Protein AF-A0A928HGD5-F1 (afdb_monomer)

Nearest PDB structures (foldseek):
  8ju8-assembly1_A  TM=3.711E-01  e=1.180E-01  synthetic construct
  5zoe-assembly1_A  TM=3.989E-01  e=2.270E-01  Homo sapiens
  5xbr-assembly1_A  TM=5.064E-01  e=1.419E+00  Pyrococcus horikoshii OT3
  8wuw-assembly1_H  TM=4.098E-01  e=1.166E+00  Hydrogenobacter thermophilus TK-6
  5zof-assembly1_A  TM=3.757E-01  e=1.329E+00  Homo sapiens

pLDDT: mean 85.25, std 9.43, range [48.41, 95.94]

Mean predicted aligned error: 9.25 Å

Solvent-accessible surface area (backbone atoms only — not comparable to full-atom values): 8932 Å² total; per-residue (Å²): 111,70,66,61,51,54,50,51,50,52,52,51,52,51,51,50,52,50,51,51,50,52,52,49,48,41,60,71,65,45,56,81,58,73,58,78,82,76,56,68,90,80,50,63,90,55,53,40,31,69,70,55,43,43,72,76,41,69,69,38,57,36,40,32,40,28,47,55,72,68,56,46,73,73,41,43,75,76,56,101,77,73,46,65,40,73,40,40,91,64,96,60,24,64,64,35,46,65,71,42,43,68,61,47,40,48,27,29,80,73,65,19,35,35,38,21,24,18,49,70,90,49,64,53,15,57,53,51,49,50,51,57,58,68,66,74,68,51,73,24,57,66,30,26,42,58,55,17,50,60,50,40,47,76,69,67,45,45,57,132

Secondary structure (DSSP, 8-state):
-HHHHHHHHHHHHHHHHHHHHHHHHIIIIIGGGSSPPP-GGGSPTTEE-HHHHHHHHTT-EEEEE-S-HHHHHHS-B--TT--EEE--SSTTHHHHHHHHHHHHHHHHHTTPEEEEE--TT-SHHHHHHHHHHHTS---SPEEEETTHHHHHHHTT-B--

Sequence (160 aa):
MKDTFTQALRLGIIMLILAFVLGWVDAFVFAPRRLPACVQEKLPAGRICLETLATRHQNKVVWVDARSQADFELNHLMLPDNRMFPIRKGADMQRQVDAAIGRLLEAGELGEAVVVFCTNECTASEEIAAELRGLGMIDAPIYVLEGGWEVLKANGMGVD

Structure (mmCIF, N/CA/C/O backbone):
data_AF-A0A928HGD5-F1
#
_entry.id   AF-A0A928HGD5-F1
#
loop_
_atom_site.group_PDB
_atom_site.id
_atom_site.type_symbol
_atom_site.label_atom_id
_atom_site.label_alt_id
_atom_site.label_comp_id
_atom_site.label_asym_id
_atom_site.label_entity_id
_atom_site.label_seq_id
_atom_site.pdbx_PDB_ins_code
_atom_site.Cartn_x
_atom_site.Cartn_y
_atom_site.Cartn_z
_atom_site.occupancy
_atom_site.B_iso_or_equiv
_atom_site.auth_seq_id
_atom_site.auth_comp_id
_atom_site.auth_asym_id
_atom_site.auth_atom_id
_atom_site.pdbx_PDB_model_num
ATOM 1 N N . MET A 1 1 ? 35.966 11.921 -47.191 1.00 57.00 1 MET A N 1
ATOM 2 C CA . MET A 1 1 ? 35.838 12.244 -45.748 1.00 57.00 1 MET A CA 1
ATOM 3 C C . MET A 1 1 ? 34.509 12.921 -45.416 1.00 57.00 1 MET A C 1
ATOM 5 O O . MET A 1 1 ? 33.872 12.478 -44.473 1.00 57.00 1 MET A O 1
ATOM 9 N N . LYS A 1 2 ? 34.053 13.937 -46.175 1.00 60.22 2 LYS A N 1
ATOM 10 C CA . LYS A 1 2 ? 32.736 14.571 -45.950 1.00 60.22 2 LYS A CA 1
ATOM 11 C C . LYS A 1 2 ? 31.567 13.580 -46.073 1.00 60.22 2 LYS A C 1
ATOM 13 O O . LYS A 1 2 ? 30.768 13.515 -45.153 1.00 60.22 2 LYS A O 1
ATOM 18 N N . ASP A 1 3 ? 31.546 12.732 -47.101 1.00 73.56 3 ASP A N 1
ATOM 19 C CA . ASP A 1 3 ? 30.438 11.778 -47.316 1.00 73.56 3 ASP A CA 1
ATOM 20 C C . ASP A 1 3 ? 30.345 10.704 -46.227 1.00 73.56 3 ASP A C 1
ATOM 22 O O . ASP A 1 3 ? 29.259 10.360 -45.771 1.00 73.56 3 ASP A O 1
ATOM 26 N N . THR A 1 4 ? 31.493 10.234 -45.736 1.00 75.44 4 THR A N 1
ATOM 27 C CA . THR A 1 4 ? 31.580 9.263 -44.637 1.00 75.44 4 THR A CA 1
ATOM 28 C C . THR A 1 4 ? 31.055 9.858 -43.328 1.00 75.44 4 THR A C 1
ATOM 30 O O . THR A 1 4 ? 30.351 9.187 -42.577 1.00 75.4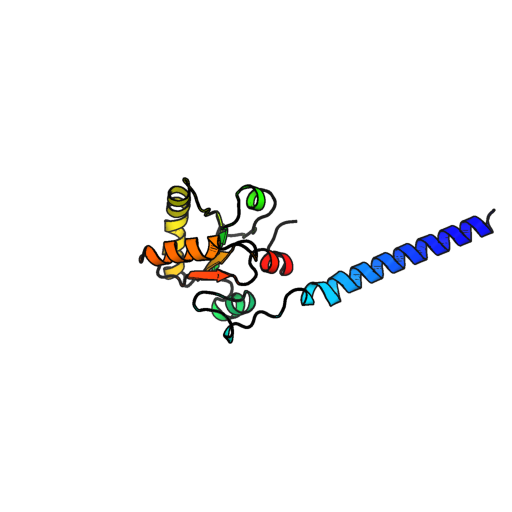4 4 THR A O 1
ATOM 33 N N . PHE A 1 5 ? 31.339 11.141 -43.078 1.00 78.31 5 PHE A N 1
ATOM 34 C CA . PHE A 1 5 ? 30.836 11.875 -41.917 1.00 78.31 5 PHE A CA 1
ATOM 35 C C . PHE A 1 5 ? 29.327 12.142 -42.015 1.00 78.31 5 PHE A C 1
ATOM 37 O O . PHE A 1 5 ? 28.598 11.931 -41.049 1.00 78.31 5 PHE A O 1
ATOM 44 N N . THR A 1 6 ? 28.823 12.533 -43.190 1.00 82.56 6 THR A N 1
ATOM 45 C CA . THR A 1 6 ? 27.382 12.732 -43.416 1.00 82.56 6 THR A CA 1
ATOM 46 C C . THR A 1 6 ? 26.601 11.420 -43.308 1.00 82.56 6 THR A C 1
ATOM 48 O O . THR A 1 6 ? 25.484 11.403 -42.790 1.00 82.56 6 THR A O 1
ATOM 51 N N . GLN A 1 7 ? 27.192 10.307 -43.748 1.00 84.19 7 GLN A N 1
ATOM 52 C CA . GLN A 1 7 ? 26.605 8.976 -43.628 1.00 84.19 7 GLN A CA 1
ATOM 53 C C . GLN A 1 7 ? 26.566 8.499 -42.170 1.00 84.19 7 GLN A C 1
ATOM 55 O O . GLN A 1 7 ? 25.528 8.010 -41.727 1.00 84.19 7 GLN A O 1
ATOM 60 N N . ALA A 1 8 ? 27.640 8.717 -41.403 1.00 85.44 8 ALA A N 1
ATOM 61 C CA . ALA A 1 8 ? 27.669 8.431 -39.968 1.00 85.44 8 ALA A CA 1
ATOM 62 C C . ALA A 1 8 ? 26.641 9.273 -39.192 1.00 85.44 8 ALA A C 1
ATOM 64 O O . ALA A 1 8 ? 25.913 8.739 -38.357 1.00 85.44 8 ALA A O 1
ATOM 65 N N . LEU A 1 9 ? 26.513 10.564 -39.519 1.00 90.75 9 LEU A N 1
ATOM 66 C CA . LEU A 1 9 ? 25.531 11.454 -38.898 1.00 90.75 9 LEU A CA 1
ATOM 67 C C . LEU A 1 9 ? 24.089 11.015 -39.196 1.00 90.75 9 LEU A C 1
ATOM 69 O O . LEU A 1 9 ? 23.260 10.972 -38.290 1.00 90.75 9 LEU A O 1
ATOM 73 N N . ARG A 1 10 ? 23.787 10.631 -40.445 1.00 89.38 10 ARG A N 1
ATOM 74 C CA . ARG A 1 10 ? 22.471 10.083 -40.815 1.00 89.38 10 ARG A CA 1
ATOM 75 C C . ARG A 1 10 ? 22.142 8.810 -40.043 1.00 89.38 10 ARG A C 1
ATOM 77 O O . ARG A 1 10 ? 21.041 8.703 -39.514 1.00 89.38 10 ARG A O 1
ATOM 84 N N . LEU A 1 11 ? 23.082 7.869 -39.962 1.00 91.12 11 LEU A N 1
ATOM 85 C CA . LEU A 1 11 ? 22.905 6.630 -39.202 1.00 91.12 11 LEU A CA 1
ATOM 86 C C . LEU A 1 11 ? 22.678 6.903 -37.710 1.00 91.12 11 LEU A C 1
ATOM 88 O O . LEU A 1 11 ? 21.762 6.327 -37.130 1.00 91.12 11 LEU A O 1
ATOM 92 N N . GLY A 1 12 ? 23.441 7.825 -37.116 1.00 92.62 12 GLY A N 1
ATOM 93 C CA . GLY A 1 12 ? 23.270 8.219 -35.716 1.00 92.62 12 GLY A CA 1
ATOM 94 C C . GLY A 1 12 ? 21.892 8.822 -35.432 1.00 92.62 12 GLY A C 1
ATOM 95 O O . GLY A 1 12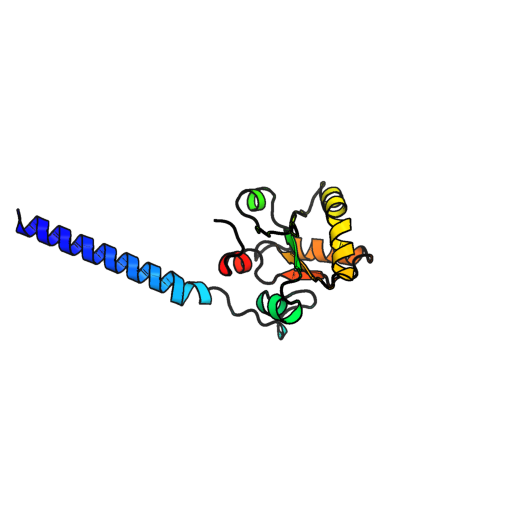 ? 21.239 8.437 -34.465 1.00 92.62 12 GLY A O 1
ATOM 96 N N . ILE A 1 13 ? 21.407 9.708 -36.308 1.00 95.06 13 ILE A N 1
ATOM 97 C CA . ILE A 1 13 ? 20.065 10.299 -36.184 1.00 95.06 13 ILE A CA 1
ATOM 98 C C . ILE A 1 13 ? 18.980 9.224 -36.322 1.00 95.06 13 ILE A C 1
ATOM 100 O O . ILE A 1 13 ? 18.038 9.207 -35.535 1.00 95.06 13 ILE A O 1
ATOM 104 N N . ILE A 1 14 ? 19.118 8.301 -37.279 1.00 95.62 14 ILE A N 1
ATOM 105 C CA . ILE A 1 14 ? 18.162 7.199 -37.462 1.00 95.62 14 ILE A CA 1
ATOM 106 C C . ILE A 1 14 ? 18.114 6.307 -36.215 1.00 95.62 14 ILE A C 1
ATOM 108 O O . ILE A 1 14 ? 17.024 5.959 -35.769 1.00 95.62 14 ILE A O 1
ATOM 112 N N . MET A 1 15 ? 19.265 5.974 -35.621 1.00 94.06 15 MET A N 1
ATOM 113 C CA . MET A 1 15 ? 19.315 5.187 -34.384 1.00 94.06 15 MET A CA 1
ATOM 114 C C . MET A 1 15 ? 18.659 5.916 -33.208 1.00 94.06 15 MET A C 1
ATOM 116 O O . MET A 1 15 ? 17.913 5.294 -32.457 1.00 94.06 15 MET A O 1
ATOM 120 N N . LEU A 1 16 ? 18.881 7.226 -33.073 1.00 94.44 16 LEU A N 1
ATOM 121 C CA . LEU A 1 16 ? 18.244 8.040 -32.033 1.00 94.44 16 LEU A CA 1
ATOM 122 C C . LEU A 1 16 ? 16.721 8.086 -32.187 1.00 94.44 16 LEU A C 1
ATOM 124 O O . LEU A 1 16 ? 16.000 7.891 -31.211 1.00 94.44 16 LEU A O 1
ATOM 128 N N . ILE A 1 17 ? 16.231 8.297 -33.411 1.00 95.94 17 ILE A N 1
ATOM 129 C CA . ILE A 1 17 ? 14.792 8.286 -33.701 1.00 95.94 17 ILE A CA 1
ATOM 130 C C . ILE A 1 17 ? 14.209 6.904 -33.402 1.00 95.94 17 ILE A C 1
ATOM 132 O O . ILE A 1 17 ? 13.165 6.809 -32.762 1.00 95.94 17 ILE A O 1
ATOM 136 N N . LEU A 1 18 ? 14.886 5.829 -33.814 1.00 95.75 18 LEU A N 1
ATOM 137 C CA . LEU A 1 18 ? 14.429 4.466 -33.558 1.00 95.75 18 LEU A CA 1
ATOM 138 C C . LEU A 1 18 ? 14.367 4.162 -32.055 1.00 95.75 18 LEU A C 1
ATOM 140 O O . LEU A 1 18 ? 13.368 3.620 -31.591 1.00 95.75 18 LEU A O 1
ATOM 144 N N . ALA A 1 19 ? 15.389 4.551 -31.290 1.00 93.00 19 ALA A N 1
ATOM 145 C CA . ALA A 1 19 ? 15.409 4.386 -29.839 1.00 93.00 19 ALA A CA 1
ATOM 146 C C . ALA A 1 19 ? 14.264 5.155 -29.164 1.00 93.00 19 ALA A C 1
ATOM 148 O O . ALA A 1 19 ? 13.578 4.609 -28.302 1.00 93.00 19 ALA A O 1
ATOM 149 N N . PHE A 1 20 ? 14.010 6.392 -29.599 1.00 95.00 20 PHE A N 1
ATOM 150 C CA . PHE A 1 20 ? 12.904 7.197 -29.089 1.00 95.00 20 PHE A CA 1
ATOM 151 C C . PHE A 1 20 ? 11.541 6.561 -29.391 1.00 95.00 20 PHE A C 1
ATOM 153 O O . PHE A 1 20 ? 10.707 6.443 -28.497 1.00 95.00 20 PHE A O 1
ATOM 160 N N . VAL A 1 21 ? 11.320 6.100 -30.626 1.00 94.88 21 VAL A N 1
ATOM 161 C CA . VAL A 1 21 ? 10.067 5.438 -31.022 1.00 94.88 21 VAL A CA 1
ATOM 162 C C . VAL A 1 21 ? 9.855 4.151 -30.229 1.00 94.88 21 VAL A C 1
ATOM 164 O O . VAL A 1 21 ? 8.757 3.927 -29.730 1.00 94.88 21 VAL A O 1
ATOM 167 N N . LEU A 1 22 ? 10.891 3.324 -30.066 1.00 92.12 22 LEU A N 1
ATOM 168 C CA . LEU A 1 22 ? 10.799 2.096 -29.275 1.00 92.12 22 LEU A CA 1
ATOM 169 C C . LEU A 1 22 ? 10.490 2.390 -27.803 1.00 92.12 22 LEU A C 1
ATOM 171 O O . LEU A 1 22 ? 9.611 1.744 -27.239 1.00 92.12 22 LEU A O 1
ATOM 175 N N . GLY A 1 23 ? 11.143 3.391 -27.205 1.00 86.75 23 GLY A N 1
ATOM 176 C CA . GLY A 1 23 ? 10.854 3.820 -25.834 1.00 86.75 23 GLY A CA 1
ATOM 177 C C . GLY A 1 23 ? 9.429 4.353 -25.670 1.00 86.75 23 GLY A C 1
ATOM 178 O O . GLY A 1 23 ? 8.749 4.023 -24.703 1.00 86.75 23 GLY A O 1
ATOM 179 N N . TRP A 1 24 ? 8.936 5.118 -26.646 1.00 90.56 24 TRP A N 1
ATOM 180 C CA . TRP A 1 24 ? 7.566 5.627 -26.642 1.00 90.56 24 TRP A CA 1
ATOM 181 C C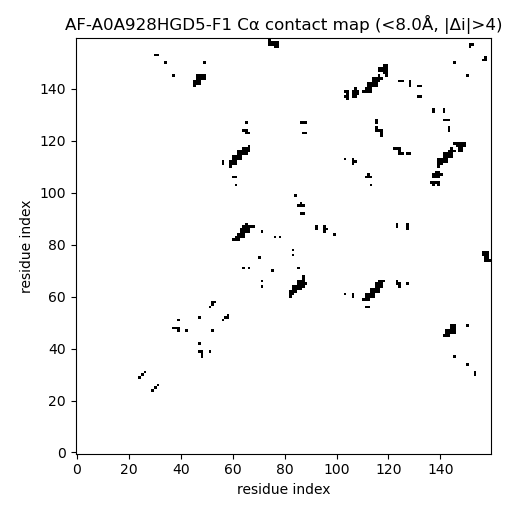 . TRP A 1 24 ? 6.529 4.501 -26.777 1.00 90.56 24 TRP A C 1
ATOM 183 O O . TRP A 1 24 ? 5.560 4.454 -26.023 1.00 90.56 24 TRP A O 1
ATOM 193 N N . VAL A 1 25 ? 6.744 3.550 -27.690 1.00 88.06 25 VAL A N 1
ATOM 194 C CA . VAL A 1 25 ? 5.861 2.384 -27.847 1.00 88.06 25 VAL A CA 1
ATOM 195 C C . VAL A 1 25 ? 5.870 1.523 -26.583 1.00 88.06 25 VAL A C 1
ATOM 197 O O . VAL A 1 25 ? 4.809 1.087 -26.138 1.00 88.06 25 VAL A O 1
ATOM 200 N N . ASP A 1 26 ? 7.032 1.306 -25.969 1.00 80.44 26 ASP A N 1
ATOM 201 C CA . ASP A 1 26 ? 7.120 0.557 -24.717 1.00 80.44 26 ASP A CA 1
ATOM 202 C C . ASP A 1 26 ? 6.347 1.231 -23.581 1.00 80.44 26 ASP A C 1
ATOM 204 O O . ASP A 1 26 ? 5.509 0.587 -22.948 1.00 80.44 26 ASP A O 1
ATOM 208 N N . ALA A 1 27 ? 6.537 2.539 -23.397 1.00 76.44 27 ALA A N 1
ATOM 209 C CA . ALA A 1 27 ? 5.872 3.307 -22.350 1.00 76.44 27 ALA A CA 1
ATOM 210 C C . ALA A 1 27 ? 4.343 3.373 -22.517 1.00 76.44 27 ALA A C 1
ATOM 212 O O . ALA A 1 27 ? 3.616 3.277 -21.532 1.00 76.44 27 ALA A O 1
ATOM 213 N N . PHE A 1 28 ? 3.835 3.514 -23.745 1.00 77.62 28 PHE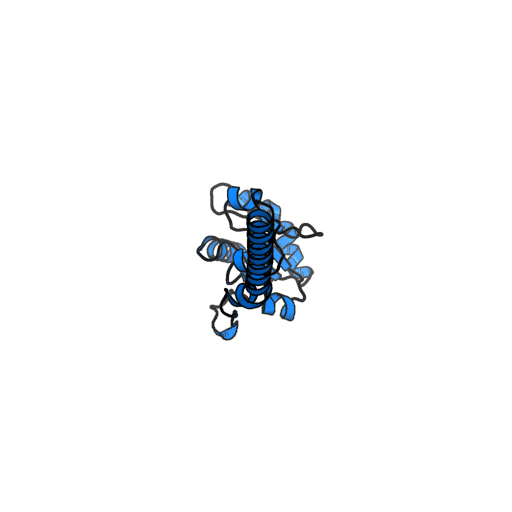 A N 1
ATOM 214 C CA . PHE A 1 28 ? 2.402 3.755 -23.972 1.00 77.62 28 PHE A CA 1
ATOM 215 C C . PHE A 1 28 ? 1.602 2.517 -24.395 1.00 77.62 28 PHE A C 1
ATOM 217 O O . PHE A 1 28 ? 0.392 2.474 -24.178 1.00 77.62 28 PHE A O 1
ATOM 224 N N . VAL A 1 29 ? 2.230 1.505 -25.002 1.00 77.94 29 VAL A N 1
ATOM 225 C CA . VAL A 1 29 ? 1.521 0.327 -25.543 1.00 77.94 29 VAL A CA 1
ATOM 226 C C . VAL A 1 29 ? 1.735 -0.913 -24.686 1.00 77.94 29 VAL A C 1
ATOM 228 O O . VAL A 1 29 ? 0.790 -1.685 -24.486 1.00 77.94 29 VAL A O 1
ATOM 231 N N . PHE A 1 30 ? 2.964 -1.120 -24.206 1.00 69.75 30 PHE A N 1
ATOM 232 C CA . PHE A 1 30 ? 3.344 -2.335 -23.490 1.00 69.75 30 PHE A CA 1
ATOM 233 C C . PHE A 1 30 ? 3.263 -2.169 -21.974 1.00 69.75 30 PHE A C 1
ATOM 235 O O . PHE A 1 30 ? 2.613 -2.994 -21.338 1.00 69.75 30 PHE A O 1
ATOM 242 N N . ALA A 1 31 ? 3.847 -1.114 -21.396 1.00 63.62 31 ALA A N 1
ATOM 243 C CA . ALA A 1 31 ? 3.837 -0.857 -19.953 1.00 63.62 31 ALA A CA 1
ATOM 244 C C . ALA A 1 31 ? 2.437 -0.954 -19.303 1.00 63.62 31 ALA A C 1
ATOM 246 O O . ALA A 1 31 ? 2.308 -1.721 -18.346 1.00 63.62 31 ALA A O 1
ATOM 247 N N . PRO A 1 32 ? 1.366 -0.330 -19.842 1.00 59.94 32 PRO A N 1
ATOM 248 C CA . PRO A 1 32 ? 0.022 -0.450 -19.265 1.00 59.94 32 PRO A CA 1
ATOM 249 C C . PRO A 1 32 ? -0.613 -1.847 -19.398 1.00 59.94 32 PRO A C 1
ATOM 251 O O . PRO A 1 32 ? -1.670 -2.090 -18.829 1.00 59.94 32 PRO A O 1
ATOM 254 N N . ARG A 1 33 ? -0.000 -2.783 -20.138 1.00 58.56 33 ARG A N 1
ATOM 255 C CA . ARG A 1 33 ? -0.486 -4.164 -20.317 1.00 58.56 33 ARG A CA 1
ATOM 256 C C . ARG A 1 33 ? 0.391 -5.226 -19.646 1.00 58.56 33 ARG A C 1
ATOM 258 O O . ARG A 1 33 ? 0.118 -6.412 -19.809 1.00 58.56 33 ARG A O 1
ATOM 265 N N . ARG A 1 34 ? 1.457 -4.840 -18.930 1.00 59.97 34 ARG A N 1
ATOM 266 C CA . ARG A 1 34 ? 2.395 -5.800 -18.307 1.00 59.97 34 ARG A CA 1
ATOM 267 C C . ARG A 1 34 ? 1.795 -6.552 -17.120 1.00 59.97 34 ARG A C 1
ATOM 269 O O . ARG A 1 34 ? 2.277 -7.633 -16.796 1.00 59.97 34 ARG A O 1
ATOM 276 N N . LEU A 1 35 ? 0.756 -6.005 -16.495 1.00 59.03 35 LEU A N 1
ATOM 277 C CA . LEU A 1 35 ? 0.034 -6.661 -15.412 1.00 59.03 35 LEU A CA 1
ATOM 278 C C . LEU A 1 35 ? -1.300 -7.185 -15.959 1.00 59.03 35 LEU A C 1
ATOM 280 O O . LEU A 1 35 ? -2.012 -6.429 -16.627 1.00 59.03 35 LEU A O 1
ATOM 284 N N . PRO A 1 36 ? -1.648 -8.464 -15.730 1.00 62.69 36 PRO A N 1
ATOM 285 C CA . PRO A 1 36 ? -2.981 -8.943 -16.061 1.00 62.69 36 PRO A CA 1
ATOM 286 C C . PRO A 1 36 ? -4.007 -8.071 -15.331 1.00 62.69 36 PRO A C 1
ATOM 288 O O . PRO A 1 36 ? -3.810 -7.729 -14.164 1.00 62.69 36 PRO A O 1
ATOM 291 N N . ALA A 1 37 ? -5.087 -7.698 -16.023 1.00 67.12 37 ALA A N 1
ATOM 292 C CA . ALA A 1 37 ? -6.146 -6.892 -15.428 1.00 67.12 37 ALA A CA 1
ATOM 293 C C . ALA A 1 37 ? -6.646 -7.577 -14.147 1.00 67.12 37 ALA A C 1
ATOM 295 O O . ALA A 1 37 ? -7.027 -8.752 -14.175 1.00 67.12 37 ALA A O 1
ATOM 296 N N . CYS A 1 38 ? -6.595 -6.860 -13.026 1.00 77.56 38 CYS A N 1
ATOM 297 C CA . CYS A 1 38 ? -7.032 -7.379 -11.738 1.00 77.56 38 CYS A CA 1
ATOM 298 C C . CYS A 1 38 ? -8.556 -7.537 -11.762 1.00 77.56 38 CYS A C 1
ATOM 300 O O . CYS A 1 38 ? -9.284 -6.559 -11.907 1.00 77.56 38 CYS A O 1
ATOM 302 N N . VAL A 1 39 ? -9.040 -8.775 -11.646 1.00 82.06 39 VAL A N 1
ATOM 303 C CA . VAL A 1 39 ? -10.475 -9.093 -11.661 1.00 82.06 39 VAL A CA 1
ATOM 304 C C . VAL A 1 39 ? -10.926 -9.387 -10.235 1.00 82.06 39 VAL A C 1
ATOM 306 O O . VAL A 1 39 ? -10.590 -10.437 -9.684 1.00 82.06 39 VAL A O 1
ATOM 309 N N . GLN A 1 40 ? -11.697 -8.472 -9.644 1.00 83.75 40 GLN A N 1
ATOM 310 C CA . GLN A 1 40 ? -12.117 -8.544 -8.242 1.00 83.75 40 GLN A CA 1
ATOM 311 C C . GLN A 1 40 ? -12.903 -9.823 -7.914 1.00 83.75 40 GLN A C 1
ATOM 313 O O . GLN A 1 40 ? -12.763 -10.354 -6.816 1.00 83.75 40 GLN A O 1
ATOM 318 N N . GLU A 1 41 ? -13.692 -10.357 -8.851 1.00 82.38 41 GLU A N 1
ATOM 319 C CA . GLU A 1 41 ? -14.508 -11.560 -8.630 1.00 82.38 41 GLU A CA 1
ATOM 320 C C . GLU A 1 41 ? -13.683 -12.849 -8.506 1.00 82.38 41 GLU A C 1
ATOM 322 O O . GLU A 1 41 ? -14.187 -13.856 -8.015 1.00 82.38 41 GLU A O 1
ATOM 327 N N . LYS A 1 42 ? -12.425 -12.841 -8.962 1.00 83.06 42 LYS A N 1
ATOM 328 C CA . LYS A 1 42 ? -11.530 -14.008 -8.895 1.00 83.06 42 LYS A CA 1
ATOM 329 C C . LYS A 1 42 ? -10.632 -14.004 -7.661 1.00 83.06 42 LYS A C 1
ATOM 331 O O . LYS A 1 42 ? -9.890 -14.963 -7.456 1.00 83.06 42 LYS A O 1
ATOM 336 N N . LEU A 1 43 ? -10.668 -12.933 -6.872 1.00 83.12 43 LEU A N 1
ATOM 337 C CA . LEU A 1 43 ? -9.779 -12.750 -5.735 1.00 83.12 43 LEU A CA 1
ATOM 338 C C . LEU A 1 43 ? -10.328 -13.407 -4.465 1.00 83.12 43 LEU A C 1
ATOM 340 O O . LEU A 1 43 ? -11.543 -13.426 -4.250 1.00 83.12 43 LEU A O 1
ATOM 344 N N . PRO A 1 44 ? -9.443 -13.920 -3.592 1.00 82.88 44 PRO A N 1
ATOM 345 C CA . PRO A 1 44 ? -9.850 -14.391 -2.279 1.00 82.88 44 PRO A CA 1
ATOM 346 C C . PRO A 1 44 ? -10.412 -13.237 -1.436 1.00 82.88 44 PRO A C 1
ATOM 348 O O . PRO A 1 44 ? -10.062 -12.065 -1.613 1.00 82.88 44 PRO A O 1
ATOM 351 N N . ALA A 1 45 ? -11.292 -13.579 -0.493 1.00 82.44 45 ALA A N 1
ATOM 352 C CA . ALA A 1 45 ? -11.894 -12.607 0.412 1.00 82.44 45 ALA A CA 1
ATOM 353 C C . ALA A 1 45 ? -10.813 -11.810 1.164 1.00 82.44 45 ALA A C 1
ATOM 355 O O . ALA A 1 45 ? -9.840 -12.374 1.660 1.00 82.44 45 ALA A O 1
ATOM 356 N N . GLY A 1 46 ? -10.989 -10.489 1.252 1.00 85.38 46 GLY A N 1
ATOM 357 C CA . GLY A 1 46 ? -10.039 -9.596 1.920 1.00 85.38 46 GLY A CA 1
ATOM 358 C C . GLY A 1 46 ? -8.913 -9.057 1.032 1.00 85.38 46 GLY A C 1
ATOM 359 O O . GLY A 1 46 ? -8.126 -8.252 1.527 1.00 85.38 46 GLY A O 1
ATOM 360 N N . ARG A 1 47 ? -8.854 -9.427 -0.256 1.00 89.88 47 ARG A N 1
ATOM 361 C CA . ARG A 1 47 ? -8.006 -8.762 -1.261 1.00 89.88 47 ARG A CA 1
ATOM 362 C C . ARG A 1 47 ? -8.801 -7.780 -2.122 1.00 89.88 47 ARG A C 1
ATOM 364 O O . ARG A 1 47 ? -9.990 -7.991 -2.374 1.00 89.88 47 ARG A O 1
ATOM 371 N N . ILE A 1 48 ? -8.155 -6.705 -2.572 1.00 90.75 48 ILE 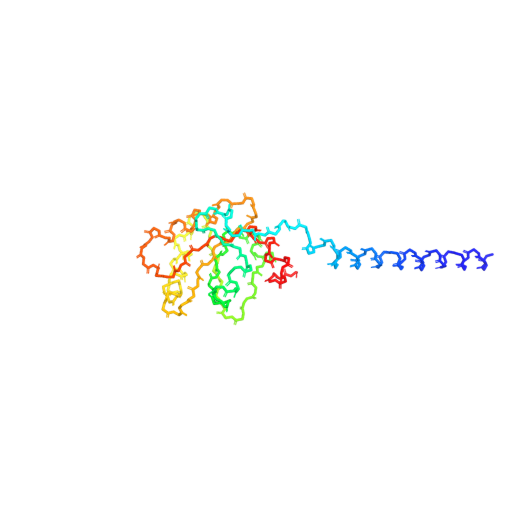A N 1
ATOM 372 C CA . ILE A 1 48 ? -8.786 -5.668 -3.395 1.00 90.75 48 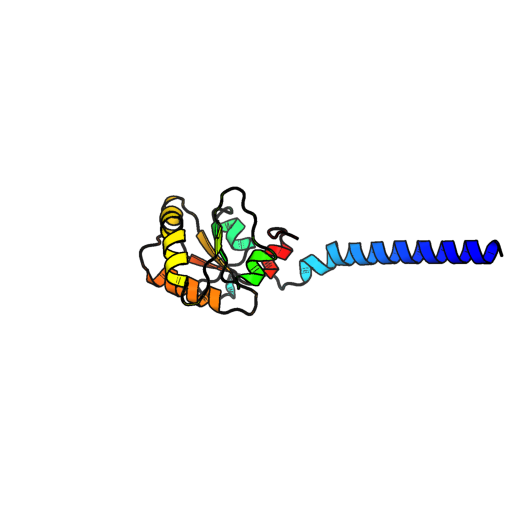ILE A CA 1
ATOM 373 C C . ILE A 1 48 ? -7.894 -5.235 -4.560 1.00 90.75 48 ILE A C 1
ATOM 375 O O . ILE A 1 48 ? -6.685 -5.060 -4.406 1.00 90.75 48 ILE A O 1
ATOM 379 N N . CYS A 1 49 ? -8.508 -5.028 -5.724 1.00 90.44 49 CYS A N 1
ATOM 380 C CA . CYS A 1 49 ? -7.871 -4.380 -6.868 1.00 90.44 49 CYS A CA 1
ATOM 381 C C . CYS A 1 49 ? -7.803 -2.858 -6.678 1.00 90.44 49 CYS A C 1
ATOM 383 O O . CYS A 1 49 ? -8.764 -2.248 -6.200 1.00 90.44 49 CYS A O 1
ATOM 385 N N . LEU A 1 50 ? -6.733 -2.219 -7.163 1.00 87.94 50 LEU A N 1
ATOM 386 C CA . LEU A 1 50 ? -6.578 -0.759 -7.099 1.00 87.94 50 LEU A CA 1
ATOM 387 C C . LEU A 1 50 ? -7.743 -0.001 -7.772 1.00 87.94 50 LEU A C 1
ATOM 389 O O . LEU A 1 50 ? -8.259 0.969 -7.225 1.00 87.94 50 LEU A O 1
ATOM 393 N N . GLU A 1 51 ? -8.227 -0.478 -8.920 1.00 84.62 51 GLU A N 1
ATOM 394 C CA . GLU A 1 51 ? -9.357 0.138 -9.641 1.00 84.62 51 GLU A CA 1
ATOM 395 C C . GLU A 1 51 ? -10.676 0.050 -8.855 1.00 84.62 51 GLU A C 1
ATOM 397 O O . GLU A 1 51 ? -11.483 0.987 -8.821 1.00 84.62 51 GLU A O 1
ATOM 402 N N . THR A 1 52 ? -10.886 -1.079 -8.170 1.00 87.19 52 THR A N 1
ATOM 403 C CA . THR A 1 52 ? -12.062 -1.284 -7.316 1.00 87.19 52 THR A CA 1
ATOM 404 C C . THR A 1 52 ? -11.991 -0.387 -6.088 1.00 87.19 52 THR A C 1
ATOM 406 O O . THR A 1 52 ? -13.013 0.160 -5.679 1.00 87.19 52 THR A O 1
ATOM 409 N N . LEU A 1 53 ? -10.797 -0.186 -5.528 1.00 87.50 53 LEU A N 1
ATOM 410 C CA . LEU A 1 53 ? -10.568 0.732 -4.417 1.00 87.50 53 LEU A CA 1
ATOM 411 C C . LEU A 1 53 ? -10.935 2.175 -4.801 1.00 87.50 53 LEU A C 1
ATOM 413 O O . LEU A 1 53 ? -11.676 2.831 -4.068 1.00 87.50 53 LEU A O 1
ATOM 417 N N . ALA A 1 54 ? -10.504 2.633 -5.979 1.00 84.38 54 ALA A N 1
ATOM 418 C CA . ALA A 1 54 ? -10.840 3.961 -6.487 1.00 84.38 54 ALA A CA 1
ATOM 419 C C . ALA A 1 54 ? -12.352 4.145 -6.693 1.00 84.38 54 ALA A C 1
ATOM 421 O O . ALA A 1 54 ? -12.915 5.169 -6.307 1.00 84.38 54 ALA A O 1
ATOM 422 N N . THR A 1 55 ? -13.027 3.128 -7.232 1.00 84.69 55 THR A N 1
ATOM 423 C CA . THR A 1 55 ? -14.467 3.190 -7.526 1.00 84.69 55 THR A CA 1
ATOM 424 C C . THR A 1 55 ? -15.330 3.063 -6.266 1.00 84.69 55 THR A C 1
ATOM 426 O O . THR A 1 55 ? -16.285 3.815 -6.086 1.00 84.69 55 THR A O 1
ATOM 429 N N . ARG A 1 56 ? -15.005 2.119 -5.373 1.00 85.31 56 ARG A N 1
ATOM 430 C CA . ARG A 1 56 ? -15.803 1.796 -4.177 1.00 85.31 56 ARG A CA 1
ATOM 431 C C . ARG A 1 56 ? -15.570 2.775 -3.032 1.00 85.31 56 ARG A C 1
ATOM 433 O O . ARG A 1 56 ? -16.522 3.141 -2.351 1.00 85.31 56 ARG A O 1
ATOM 440 N N . HIS A 1 57 ? -14.320 3.175 -2.816 1.00 82.62 57 HIS A N 1
ATOM 441 C CA . HIS A 1 57 ? -13.916 3.986 -1.667 1.00 82.62 57 HIS A CA 1
ATOM 442 C C . HIS A 1 57 ? -13.525 5.419 -2.053 1.00 82.62 57 HIS A C 1
ATOM 444 O O . HIS A 1 57 ? -13.099 6.177 -1.191 1.00 82.62 57 HIS A O 1
ATOM 450 N N . GLN A 1 58 ? -13.678 5.827 -3.321 1.00 81.81 58 GLN A N 1
ATOM 451 C CA . GLN A 1 58 ? -13.397 7.197 -3.786 1.00 81.81 58 GLN A CA 1
ATOM 452 C C . GLN A 1 58 ? -11.990 7.698 -3.395 1.00 81.81 58 GLN A C 1
ATOM 454 O O . GLN A 1 58 ? -11.815 8.864 -3.050 1.00 81.81 58 GLN A O 1
ATOM 459 N N . ASN A 1 59 ? -10.986 6.813 -3.388 1.00 76.31 59 ASN A N 1
ATOM 460 C CA . ASN A 1 59 ? -9.613 7.101 -2.936 1.00 76.31 59 ASN A CA 1
ATOM 461 C C . ASN A 1 59 ? -9.484 7.588 -1.473 1.00 76.31 59 ASN A C 1
ATOM 463 O O . ASN A 1 59 ? -8.456 8.142 -1.075 1.00 76.31 59 ASN A O 1
ATOM 467 N N . LYS A 1 60 ? -10.501 7.353 -0.639 1.00 87.44 60 LYS A N 1
ATOM 468 C CA . LYS A 1 60 ? -10.444 7.540 0.813 1.00 87.44 60 LYS A CA 1
ATOM 469 C C . LYS A 1 60 ? -9.805 6.312 1.454 1.00 87.44 60 LYS A C 1
ATOM 471 O O . LYS A 1 60 ? -10.486 5.339 1.776 1.00 87.44 60 LYS A O 1
ATOM 476 N N . VAL A 1 61 ? -8.477 6.334 1.552 1.00 91.31 61 VAL A N 1
ATOM 477 C CA . VAL A 1 61 ? -7.683 5.161 1.925 1.00 91.31 61 VAL A CA 1
ATOM 478 C C . VAL A 1 61 ? -6.562 5.543 2.878 1.00 91.31 61 VAL A C 1
ATOM 480 O O . VAL A 1 61 ? -5.847 6.517 2.639 1.00 91.31 61 VAL A O 1
ATOM 483 N N . VAL A 1 62 ? -6.389 4.731 3.917 1.00 93.44 62 VAL A N 1
ATOM 484 C CA . VAL A 1 62 ? -5.192 4.695 4.754 1.00 93.44 62 VAL A CA 1
ATOM 485 C C . VAL A 1 62 ? -4.320 3.535 4.296 1.00 93.44 62 VAL A C 1
ATOM 487 O O . VAL A 1 62 ? -4.767 2.392 4.225 1.00 93.44 62 VAL A O 1
ATOM 490 N N . TRP A 1 63 ? -3.073 3.834 3.968 1.00 93.94 63 TRP A N 1
ATOM 491 C CA . TRP A 1 63 ? -2.121 2.892 3.405 1.00 93.94 63 TRP A CA 1
ATOM 492 C C . TRP A 1 63 ? -1.192 2.346 4.480 1.00 93.94 63 TRP A C 1
ATOM 494 O O . TRP A 1 63 ? -0.648 3.095 5.291 1.00 93.94 63 TRP A O 1
ATOM 504 N N . VAL A 1 64 ? -0.966 1.039 4.449 1.00 94.38 64 VAL A N 1
ATOM 505 C CA . VAL A 1 64 ? -0.003 0.358 5.312 1.00 94.38 64 VAL A CA 1
ATOM 506 C C . VAL A 1 64 ? 1.034 -0.334 4.435 1.00 94.38 64 VAL A C 1
ATOM 508 O O . VAL A 1 64 ? 0.700 -1.237 3.666 1.00 94.38 64 VAL A O 1
ATOM 511 N N . ASP A 1 65 ? 2.288 0.101 4.547 1.00 93.44 65 ASP A N 1
ATOM 512 C CA . ASP A 1 65 ? 3.412 -0.476 3.809 1.00 93.44 65 ASP A CA 1
ATOM 513 C C . ASP A 1 65 ? 4.068 -1.595 4.627 1.00 93.44 65 ASP A C 1
ATOM 515 O O . ASP A 1 65 ? 4.735 -1.338 5.637 1.00 93.44 65 ASP A O 1
ATOM 519 N N . ALA A 1 66 ? 3.878 -2.830 4.160 1.00 93.62 66 ALA A N 1
ATOM 520 C CA . ALA A 1 66 ? 4.409 -4.054 4.750 1.00 93.62 66 ALA A CA 1
ATOM 521 C C . ALA A 1 66 ? 5.819 -4.440 4.269 1.00 93.62 66 ALA A C 1
ATOM 523 O O . ALA A 1 66 ? 6.345 -5.477 4.684 1.00 93.62 66 ALA A O 1
ATOM 524 N N . ARG A 1 67 ? 6.435 -3.654 3.377 1.00 91.75 67 ARG A N 1
ATOM 525 C CA . ARG A 1 67 ? 7.764 -3.948 2.823 1.00 91.75 67 ARG A CA 1
ATOM 526 C C . ARG A 1 67 ? 8.879 -3.732 3.844 1.00 91.75 67 ARG A C 1
ATOM 528 O O . ARG A 1 67 ? 8.683 -3.191 4.935 1.00 91.75 67 ARG A O 1
ATOM 535 N N . SER A 1 68 ? 10.081 -4.166 3.467 1.00 89.25 68 SER A N 1
ATOM 536 C CA . SER A 1 68 ? 11.285 -3.968 4.267 1.00 89.25 68 SER A CA 1
ATOM 537 C C . SER A 1 68 ? 11.612 -2.479 4.446 1.00 89.25 68 SER A C 1
ATOM 539 O O . SER A 1 68 ? 11.215 -1.629 3.648 1.00 89.25 68 SER A O 1
ATOM 541 N N . GLN A 1 69 ? 12.379 -2.158 5.492 1.00 88.69 69 GLN A N 1
ATOM 542 C CA . GLN A 1 69 ? 12.831 -0.786 5.728 1.00 88.69 69 GLN A CA 1
ATOM 543 C C . GLN A 1 69 ? 13.656 -0.240 4.555 1.00 88.69 69 GLN A C 1
ATOM 545 O O . GLN A 1 69 ? 13.464 0.906 4.167 1.00 88.69 69 GLN A O 1
ATOM 550 N N . ALA A 1 70 ? 14.513 -1.073 3.959 1.00 87.12 70 ALA A N 1
ATOM 551 C CA . ALA A 1 70 ? 15.329 -0.681 2.816 1.00 87.12 70 ALA A CA 1
ATOM 552 C C . ALA A 1 70 ? 14.464 -0.309 1.601 1.00 87.12 70 ALA A C 1
ATOM 554 O O . ALA A 1 70 ? 14.685 0.729 0.987 1.00 87.12 70 ALA A O 1
ATOM 555 N N . ASP A 1 71 ? 13.436 -1.106 1.288 1.00 86.50 71 ASP A N 1
ATOM 556 C CA . ASP A 1 71 ? 12.546 -0.824 0.151 1.00 86.50 71 ASP A CA 1
ATOM 557 C C . ASP A 1 71 ? 11.724 0.450 0.352 1.00 86.50 71 ASP A C 1
ATOM 559 O O . ASP A 1 71 ? 11.414 1.147 -0.614 1.00 86.50 71 ASP A O 1
ATOM 563 N N . PHE A 1 72 ? 11.363 0.737 1.602 1.00 86.62 72 PHE A N 1
ATOM 564 C CA . PHE A 1 72 ? 10.630 1.935 1.990 1.00 86.62 72 PHE A CA 1
ATOM 565 C C . PHE A 1 72 ? 11.475 3.207 1.874 1.00 86.62 72 PHE A C 1
ATOM 567 O O . PHE A 1 72 ? 11.011 4.224 1.359 1.00 86.62 72 PHE A O 1
ATOM 574 N N . GLU A 1 73 ? 12.715 3.150 2.362 1.00 85.69 73 GLU A N 1
ATOM 575 C CA . GLU A 1 73 ? 13.667 4.263 2.295 1.00 85.69 73 GLU A CA 1
ATOM 576 C C . GLU A 1 73 ? 14.080 4.575 0.863 1.00 85.69 73 GLU A C 1
ATOM 578 O O . GLU A 1 73 ? 14.279 5.743 0.541 1.00 85.69 73 GLU A O 1
ATOM 583 N N . LEU A 1 74 ? 14.175 3.546 0.014 1.00 84.12 74 LEU A N 1
ATOM 584 C CA . LEU A 1 74 ? 14.405 3.727 -1.411 1.00 84.12 74 LEU A CA 1
ATOM 585 C C . LEU A 1 74 ? 13.245 4.490 -2.037 1.00 84.12 74 LEU A C 1
ATOM 587 O O . LEU A 1 74 ? 13.456 5.606 -2.480 1.00 84.12 74 LEU A O 1
ATOM 591 N N . ASN A 1 75 ? 12.041 3.909 -2.032 1.00 81.50 75 ASN A N 1
ATOM 592 C CA . ASN A 1 75 ? 10.852 4.524 -2.618 1.00 81.50 75 ASN A CA 1
ATOM 593 C C . ASN A 1 75 ? 9.601 4.145 -1.823 1.00 81.50 75 ASN A C 1
ATOM 595 O O . ASN A 1 75 ? 9.352 2.967 -1.564 1.00 81.50 75 ASN A O 1
ATOM 599 N N . HIS A 1 76 ? 8.759 5.126 -1.507 1.00 83.38 76 HIS A N 1
ATOM 600 C CA . HIS A 1 76 ? 7.498 4.932 -0.790 1.00 83.38 76 HIS A CA 1
ATOM 601 C C . HIS A 1 76 ? 6.375 5.787 -1.386 1.00 83.38 76 HIS A C 1
ATOM 603 O O . HIS A 1 76 ? 6.610 6.663 -2.218 1.00 83.38 76 HIS A O 1
ATOM 609 N N . LEU A 1 77 ? 5.134 5.494 -0.990 1.00 82.94 77 LEU A N 1
ATOM 610 C CA . LEU A 1 77 ? 3.973 6.301 -1.366 1.00 82.94 77 LEU A CA 1
ATOM 611 C C . LEU A 1 77 ? 4.123 7.719 -0.799 1.00 82.94 77 LEU A C 1
ATOM 613 O O . LEU A 1 77 ? 4.200 7.891 0.416 1.00 82.94 77 LEU A O 1
ATOM 617 N N . MET A 1 78 ? 4.086 8.733 -1.658 1.00 72.19 78 MET A N 1
ATOM 618 C CA . MET A 1 78 ? 3.958 10.125 -1.223 1.00 72.19 78 MET A CA 1
ATOM 619 C C . MET A 1 78 ? 2.488 10.514 -1.264 1.00 72.19 78 MET A C 1
ATOM 621 O O . MET A 1 78 ? 1.903 10.664 -2.336 1.00 72.19 78 MET A O 1
ATOM 625 N N . LEU A 1 79 ? 1.885 10.679 -0.090 1.00 76.88 79 LEU A N 1
ATOM 626 C CA . LEU A 1 79 ? 0.515 11.164 0.035 1.00 76.88 79 LEU A CA 1
ATOM 627 C C . LEU A 1 79 ? 0.521 12.530 0.728 1.00 76.88 79 LEU A C 1
ATOM 629 O O . LEU A 1 79 ? 1.196 12.685 1.747 1.00 76.88 79 LEU A O 1
ATOM 633 N N . PRO A 1 80 ? -0.240 13.515 0.220 1.00 68.00 80 PRO A N 1
ATOM 634 C CA . PRO A 1 80 ? -0.244 14.879 0.751 1.00 68.00 80 PRO A CA 1
ATOM 635 C C . PRO A 1 80 ? -0.801 15.003 2.181 1.00 68.00 80 PRO A C 1
ATOM 637 O O . PRO A 1 80 ? -0.695 16.063 2.788 1.00 68.00 80 PRO A O 1
ATOM 640 N N . ASP A 1 81 ? -1.390 13.942 2.726 1.0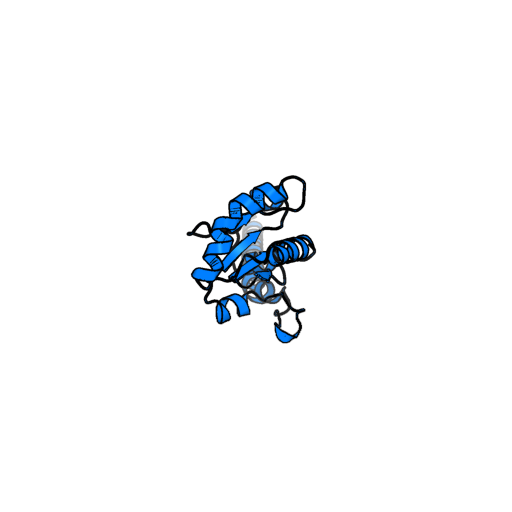0 71.75 81 ASP A N 1
ATOM 641 C CA . ASP A 1 81 ? -2.149 13.935 3.978 1.00 71.75 81 ASP A CA 1
ATOM 642 C C . ASP A 1 81 ? -1.643 12.911 5.009 1.00 71.75 81 ASP A C 1
ATOM 644 O O . ASP A 1 81 ? -2.360 12.578 5.950 1.00 71.75 81 ASP A O 1
ATOM 648 N N . ASN A 1 82 ? -0.400 12.433 4.867 1.00 72.62 82 ASN A N 1
ATOM 649 C CA . ASN A 1 82 ? 0.261 11.549 5.839 1.00 72.62 82 ASN A CA 1
ATOM 650 C C . ASN A 1 82 ? -0.561 10.290 6.207 1.00 72.62 82 ASN A C 1
ATOM 652 O O . ASN A 1 82 ? -0.483 9.779 7.321 1.00 72.62 82 ASN A O 1
ATOM 656 N N . ARG A 1 83 ? -1.370 9.778 5.269 1.00 86.12 83 ARG A N 1
ATOM 657 C CA . ARG A 1 83 ? -2.195 8.568 5.440 1.00 86.12 83 ARG A CA 1
ATOM 658 C C . ARG A 1 83 ? -1.435 7.278 5.141 1.00 86.12 83 ARG A C 1
ATOM 660 O O . ARG A 1 83 ? -2.041 6.304 4.707 1.00 86.12 83 ARG A O 1
ATOM 667 N N . MET A 1 84 ? -0.117 7.273 5.303 1.00 90.00 84 MET A N 1
ATOM 668 C CA . MET A 1 84 ? 0.715 6.117 4.998 1.00 90.00 84 MET A CA 1
ATOM 669 C C . MET A 1 84 ? 1.584 5.754 6.197 1.00 90.00 84 MET A C 1
ATOM 671 O O . MET A 1 84 ? 2.289 6.603 6.737 1.00 90.00 84 MET A O 1
ATOM 675 N N . PHE A 1 85 ? 1.518 4.484 6.598 1.00 92.25 85 PHE A N 1
ATOM 676 C CA . PHE A 1 85 ? 2.197 3.970 7.780 1.00 92.25 85 PHE A CA 1
ATOM 677 C C . PHE A 1 85 ? 3.071 2.761 7.430 1.00 92.25 85 PHE A C 1
ATOM 679 O O . PHE A 1 85 ? 2.563 1.770 6.899 1.00 92.25 85 PHE A O 1
ATOM 686 N N . PRO A 1 86 ? 4.377 2.795 7.738 1.00 92.00 86 PRO A N 1
ATOM 687 C CA . PRO A 1 86 ? 5.224 1.617 7.641 1.00 92.00 86 PRO A CA 1
ATOM 688 C C . PRO A 1 86 ? 4.937 0.664 8.809 1.00 92.00 86 PRO A C 1
ATOM 690 O O . PRO A 1 86 ? 5.170 1.022 9.962 1.00 92.00 86 PRO A O 1
ATOM 693 N N . ILE A 1 87 ? 4.467 -0.553 8.521 1.00 93.25 87 ILE A N 1
ATOM 694 C CA . ILE A 1 87 ? 4.311 -1.621 9.521 1.00 93.25 87 ILE A CA 1
ATOM 695 C C . ILE A 1 87 ? 5.029 -2.858 8.994 1.00 93.25 87 ILE A C 1
ATOM 697 O O . ILE A 1 87 ? 4.636 -3.414 7.982 1.00 93.25 87 ILE A O 1
ATOM 701 N N . ARG A 1 88 ? 6.091 -3.303 9.661 1.00 90.75 88 ARG A N 1
ATOM 702 C CA . ARG A 1 88 ? 6.869 -4.493 9.293 1.00 90.75 88 ARG A CA 1
ATOM 703 C C . ARG A 1 88 ? 6.648 -5.610 10.290 1.00 90.75 88 ARG A C 1
ATOM 705 O O . ARG A 1 88 ? 6.532 -5.377 11.489 1.00 90.75 88 ARG A O 1
ATOM 712 N N . LYS A 1 89 ? 6.748 -6.838 9.793 1.00 87.81 89 LYS A N 1
ATOM 713 C CA . LYS A 1 89 ? 6.878 -8.025 10.633 1.00 87.81 89 LYS A CA 1
ATOM 714 C C . LYS A 1 89 ? 8.214 -8.000 11.385 1.00 87.81 89 LYS A C 1
ATOM 716 O O . LYS A 1 89 ? 9.263 -7.792 10.777 1.00 87.81 89 LYS A O 1
ATOM 721 N N . GLY A 1 90 ? 8.185 -8.258 12.691 1.00 86.31 90 GLY A N 1
ATOM 722 C CA . GLY A 1 90 ? 9.388 -8.381 13.518 1.00 86.31 90 GLY A CA 1
ATOM 723 C C . GLY A 1 90 ? 9.226 -7.793 14.918 1.00 86.31 90 GLY A C 1
ATOM 724 O O . GLY A 1 90 ? 8.117 -7.524 15.367 1.00 86.31 90 GLY A O 1
ATOM 725 N N . ALA A 1 91 ? 10.351 -7.578 15.604 1.00 85.75 91 ALA A N 1
ATOM 726 C CA . ALA A 1 91 ? 10.378 -7.116 16.996 1.00 85.75 91 ALA A CA 1
ATOM 727 C C . ALA A 1 91 ? 9.747 -5.726 17.205 1.00 85.75 91 ALA A C 1
ATOM 729 O O . ALA A 1 91 ? 9.226 -5.442 18.280 1.00 85.75 91 ALA A O 1
ATOM 730 N N . ASP A 1 92 ? 9.771 -4.873 16.179 1.00 88.69 92 ASP A N 1
ATOM 731 C CA . ASP A 1 92 ? 9.248 -3.506 16.250 1.00 88.69 92 ASP A CA 1
ATOM 732 C C . ASP A 1 92 ? 7.794 -3.376 15.781 1.00 88.69 92 ASP A C 1
ATOM 734 O O . ASP A 1 92 ? 7.250 -2.271 15.811 1.00 88.69 92 ASP A O 1
ATOM 738 N N . MET A 1 93 ? 7.156 -4.479 15.367 1.00 88.69 93 MET A N 1
ATOM 739 C CA . MET A 1 93 ? 5.803 -4.459 14.809 1.00 88.69 93 MET A CA 1
ATOM 740 C C . MET A 1 93 ? 4.806 -3.799 15.761 1.00 88.69 93 MET A C 1
ATOM 742 O O . MET A 1 93 ? 4.106 -2.877 15.356 1.00 88.69 93 MET A O 1
ATOM 746 N N . GLN A 1 94 ? 4.809 -4.192 17.038 1.00 89.56 94 GLN A N 1
ATOM 747 C CA . GLN A 1 94 ? 3.899 -3.635 18.040 1.00 89.56 94 GLN A CA 1
ATOM 748 C C . GLN A 1 94 ? 4.032 -2.112 18.143 1.00 89.56 94 GLN A C 1
ATOM 750 O O . GLN A 1 94 ? 3.039 -1.400 18.086 1.00 89.56 94 GLN A O 1
ATOM 755 N N . ARG A 1 95 ? 5.267 -1.594 18.203 1.00 92.19 95 ARG A N 1
ATOM 756 C CA . ARG A 1 95 ? 5.516 -0.146 18.287 1.00 92.19 95 ARG A CA 1
ATOM 757 C C . ARG A 1 95 ? 5.001 0.590 17.047 1.00 92.19 95 ARG A C 1
ATOM 759 O O . ARG A 1 95 ? 4.517 1.711 17.158 1.00 92.19 95 ARG A O 1
ATOM 766 N N . GLN A 1 96 ? 5.134 -0.021 15.870 1.00 92.38 96 GLN A N 1
ATOM 767 C CA . GLN A 1 96 ? 4.664 0.553 14.605 1.00 92.38 96 GLN A CA 1
ATOM 768 C C . GLN A 1 96 ? 3.133 0.537 14.517 1.00 92.38 96 GLN A C 1
ATOM 770 O O . GLN A 1 96 ? 2.538 1.528 14.098 1.00 92.38 96 GLN A O 1
ATOM 775 N N . VAL A 1 97 ? 2.496 -0.544 14.976 1.00 91.56 97 VAL A N 1
ATOM 776 C CA . VAL A 1 97 ? 1.035 -0.636 15.094 1.00 91.56 97 VAL A CA 1
ATOM 777 C C . VAL A 1 97 ? 0.515 0.402 16.085 1.00 91.56 97 VAL A C 1
ATOM 779 O O . VAL A 1 97 ? -0.392 1.147 15.736 1.00 91.56 97 VAL A O 1
ATOM 782 N N . ASP A 1 98 ? 1.127 0.537 17.263 1.00 91.50 98 ASP A N 1
ATOM 783 C CA . ASP A 1 98 ? 0.739 1.527 18.276 1.00 91.50 98 ASP A CA 1
ATOM 784 C C . ASP A 1 98 ? 0.866 2.971 17.756 1.00 91.50 98 ASP A C 1
ATOM 786 O O . ASP A 1 98 ? 0.063 3.836 18.101 1.00 91.50 98 ASP A O 1
ATOM 790 N N . ALA A 1 99 ? 1.848 3.248 16.892 1.00 91.19 99 ALA A N 1
ATOM 791 C CA . ALA A 1 99 ? 1.989 4.556 16.251 1.00 91.19 99 ALA A CA 1
ATOM 792 C C . ALA A 1 99 ? 0.900 4.822 15.193 1.00 91.19 99 ALA A C 1
ATOM 794 O O . ALA A 1 99 ? 0.493 5.968 15.005 1.00 91.19 99 ALA A O 1
ATOM 795 N N . ALA A 1 100 ? 0.423 3.780 14.507 1.00 92.00 100 ALA A N 1
ATOM 796 C CA . ALA A 1 100 ? -0.603 3.883 13.471 1.00 92.00 100 ALA A CA 1
ATOM 797 C C . ALA A 1 100 ? -2.038 3.777 14.022 1.00 92.00 100 ALA A C 1
ATOM 799 O O . ALA A 1 100 ? -2.973 4.264 13.383 1.00 92.00 100 ALA A O 1
ATOM 800 N N . ILE A 1 101 ? -2.233 3.162 15.196 1.00 90.81 101 ILE A N 1
ATOM 801 C CA . ILE A 1 101 ? -3.552 2.724 15.674 1.00 90.81 101 ILE A CA 1
ATOM 802 C C . ILE A 1 101 ? -4.554 3.870 15.775 1.00 90.81 101 ILE A C 1
ATOM 804 O O . ILE A 1 101 ? -5.679 3.716 15.317 1.00 90.81 101 ILE A O 1
ATOM 808 N N . GLY A 1 102 ? -4.147 5.041 16.276 1.00 90.56 102 GLY A N 1
ATOM 809 C CA . GLY A 1 102 ? -5.042 6.197 16.389 1.00 90.56 102 GLY A CA 1
ATOM 810 C C . GLY A 1 102 ? -5.657 6.584 15.043 1.00 90.56 102 GLY A C 1
ATOM 811 O O . GLY A 1 102 ? -6.864 6.784 14.941 1.00 90.56 102 GLY A O 1
ATOM 812 N N . ARG A 1 103 ? -4.845 6.580 13.979 1.00 91.38 103 ARG A N 1
ATOM 813 C CA . ARG A 1 103 ? -5.311 6.915 12.632 1.00 91.38 103 ARG A CA 1
ATOM 814 C C . ARG A 1 103 ? -6.115 5.790 11.980 1.00 91.38 103 ARG A C 1
ATOM 816 O O . ARG A 1 103 ? -7.026 6.070 11.199 1.00 91.38 103 ARG A O 1
ATOM 823 N N . LEU A 1 104 ? -5.771 4.535 12.278 1.00 91.12 104 LEU A N 1
ATOM 824 C CA . LEU A 1 104 ? -6.510 3.361 11.806 1.00 91.12 104 LEU A CA 1
ATOM 825 C C . LEU A 1 104 ? -7.914 3.294 12.419 1.00 91.12 104 LEU A C 1
ATOM 827 O O . LEU A 1 104 ? -8.852 2.921 11.722 1.00 91.12 104 LEU A O 1
ATOM 831 N N . LEU A 1 105 ? -8.073 3.693 13.683 1.00 91.88 105 LEU A N 1
ATOM 832 C CA . LEU A 1 105 ? -9.379 3.803 14.336 1.00 91.88 105 LEU A CA 1
ATOM 833 C C . LEU A 1 105 ? -10.228 4.914 13.698 1.00 91.88 105 LEU A C 1
ATOM 835 O O . LEU A 1 105 ? -11.358 4.658 13.289 1.00 91.88 105 LEU A O 1
ATOM 839 N N . GLU A 1 106 ? -9.653 6.105 13.494 1.00 91.75 106 GLU A N 1
ATOM 840 C CA . GLU A 1 106 ? -10.326 7.213 12.790 1.00 91.75 106 GLU A CA 1
ATOM 841 C C . GLU A 1 106 ? -10.761 6.850 11.363 1.00 91.75 106 GLU A C 1
ATOM 843 O O . GLU A 1 106 ? -11.744 7.392 10.859 1.00 91.75 106 GLU A O 1
ATOM 848 N N . ALA A 1 107 ? -10.060 5.929 10.692 1.00 90.88 107 ALA A N 1
ATOM 849 C CA . ALA A 1 107 ? -10.402 5.531 9.328 1.00 90.88 107 ALA A CA 1
ATOM 850 C C . ALA A 1 107 ? -11.849 5.014 9.226 1.00 90.88 107 ALA A C 1
ATOM 852 O O . ALA A 1 107 ? -12.529 5.290 8.237 1.00 90.88 107 ALA A O 1
ATOM 853 N N . GLY A 1 108 ? -12.342 4.319 10.259 1.00 86.94 108 GLY A N 1
ATOM 854 C CA . GLY A 1 108 ? -13.717 3.818 10.292 1.00 86.94 108 GLY A CA 1
ATOM 855 C C . GLY A 1 108 ? -14.734 4.956 10.355 1.00 86.94 108 GLY A C 1
ATOM 856 O O . GLY A 1 108 ? -15.692 4.981 9.582 1.00 86.94 108 GLY A O 1
ATOM 857 N N . GLU A 1 109 ? -14.475 5.949 11.207 1.00 87.62 109 GLU A N 1
ATOM 858 C CA . GLU A 1 109 ? -15.329 7.129 11.383 1.00 87.62 109 GLU A CA 1
ATOM 859 C C . GLU A 1 109 ? -15.367 8.015 10.129 1.00 87.62 109 GLU A C 1
ATOM 861 O O . GLU A 1 109 ? -16.406 8.579 9.777 1.00 87.62 109 GLU A O 1
ATOM 866 N N . LEU A 1 110 ? -14.242 8.104 9.412 1.00 88.25 110 LEU A N 1
ATOM 867 C CA . LEU A 1 110 ? -14.105 8.885 8.180 1.00 88.25 110 LEU A CA 1
ATOM 868 C C . LEU A 1 110 ? -14.626 8.155 6.927 1.00 88.25 110 LEU A C 1
ATOM 870 O O . LEU A 1 110 ? -14.639 8.735 5.832 1.00 88.25 110 LEU A O 1
ATOM 874 N N . GLY A 1 111 ? -15.070 6.900 7.069 1.00 87.69 111 GLY A N 1
ATOM 875 C CA . GLY A 1 111 ? -15.524 6.056 5.962 1.00 87.69 111 GLY A CA 1
ATOM 876 C C . GLY A 1 111 ? -14.401 5.671 4.991 1.00 87.69 111 GLY A C 1
ATOM 877 O O . GLY A 1 111 ? -14.649 5.463 3.801 1.00 87.69 111 GLY A O 1
ATOM 878 N N . GLU A 1 112 ? -13.164 5.625 5.477 1.00 91.94 112 GLU A N 1
ATOM 879 C CA . GLU A 1 112 ? -11.981 5.214 4.728 1.00 91.94 112 GLU A CA 1
ATOM 880 C C . GLU A 1 112 ? -11.778 3.699 4.783 1.00 91.94 112 GLU A C 1
ATOM 882 O O . GLU A 1 112 ? -12.213 3.018 5.708 1.00 91.94 112 GLU A O 1
ATOM 887 N N . ALA A 1 113 ? -11.076 3.164 3.786 1.00 93.31 113 ALA A N 1
ATOM 888 C CA . ALA A 1 113 ? -10.567 1.797 3.829 1.00 93.31 113 ALA A CA 1
ATOM 889 C C . ALA A 1 113 ? -9.113 1.774 4.309 1.00 93.31 113 ALA A C 1
ATOM 891 O O . ALA A 1 113 ? -8.329 2.657 3.962 1.00 93.31 113 ALA A O 1
ATOM 892 N N . VAL A 1 114 ? -8.728 0.729 5.037 1.00 94.44 114 VAL A N 1
ATOM 893 C CA . VAL A 1 114 ? -7.320 0.446 5.337 1.00 94.44 114 VAL A CA 1
ATOM 894 C C . VAL A 1 114 ? -6.812 -0.547 4.302 1.00 94.44 114 VAL A C 1
ATOM 896 O O . VAL A 1 114 ? -7.383 -1.625 4.135 1.00 94.44 114 VAL A O 1
ATOM 899 N N . VAL A 1 115 ? -5.743 -0.200 3.594 1.00 94.94 115 VAL A N 1
ATOM 900 C CA . VAL A 1 115 ? -5.154 -1.053 2.558 1.00 94.94 115 VAL A CA 1
ATOM 901 C C . VAL A 1 115 ? -3.710 -1.354 2.904 1.00 94.94 115 VAL A C 1
ATOM 903 O O . VAL A 1 115 ? -2.864 -0.463 2.955 1.00 94.94 115 VAL A O 1
ATOM 906 N N . VAL A 1 116 ? -3.434 -2.636 3.115 1.00 94.88 116 VAL A N 1
ATOM 907 C CA . VAL A 1 116 ? -2.098 -3.162 3.370 1.00 94.88 116 VAL A CA 1
ATOM 908 C C . VAL A 1 116 ? -1.512 -3.653 2.055 1.00 94.88 116 VAL A C 1
ATOM 910 O O . VAL A 1 116 ? -2.151 -4.415 1.330 1.00 94.88 116 VAL A O 1
ATOM 913 N N . PHE A 1 117 ? -0.291 -3.249 1.732 1.00 93.50 117 PHE A N 1
ATOM 914 C CA . PHE A 1 117 ? 0.410 -3.736 0.547 1.00 93.50 117 PHE A CA 1
ATOM 915 C C . PHE A 1 117 ? 1.830 -4.157 0.903 1.00 93.50 117 PHE A C 1
ATOM 917 O O . PHE A 1 117 ? 2.452 -3.619 1.813 1.00 93.50 117 PHE A O 1
ATOM 924 N N . CYS A 1 118 ? 2.345 -5.131 0.163 1.00 91.12 118 CYS A N 1
ATOM 925 C CA . CYS A 1 118 ? 3.759 -5.486 0.154 1.00 91.12 118 CYS A CA 1
ATOM 926 C C . CYS A 1 118 ? 4.225 -5.538 -1.311 1.00 91.12 118 CYS A C 1
ATOM 928 O O . CYS A 1 118 ? 3.537 -5.031 -2.196 1.00 91.12 118 CYS A O 1
ATOM 930 N N . THR A 1 119 ? 5.375 -6.136 -1.597 1.00 86.69 119 THR A N 1
ATOM 931 C CA . THR A 1 119 ? 5.728 -6.548 -2.964 1.00 86.69 119 THR A CA 1
ATOM 932 C C . THR A 1 119 ? 4.846 -7.718 -3.420 1.00 86.69 119 THR A C 1
ATOM 934 O O . THR A 1 119 ? 4.293 -8.440 -2.589 1.00 86.69 119 THR A O 1
ATOM 937 N N . ASN A 1 120 ? 4.697 -7.916 -4.731 1.00 75.19 120 ASN A N 1
ATOM 938 C CA . ASN A 1 120 ? 3.794 -8.922 -5.314 1.00 75.19 120 ASN A CA 1
ATOM 939 C C . ASN A 1 120 ? 4.015 -10.374 -4.808 1.00 75.19 120 ASN A C 1
ATOM 941 O O . ASN A 1 120 ? 3.097 -11.185 -4.821 1.00 75.19 120 ASN A O 1
ATOM 945 N N . GLU A 1 121 ? 5.212 -10.709 -4.318 1.00 73.19 121 GLU A N 1
ATOM 946 C CA . GLU A 1 121 ? 5.570 -12.060 -3.840 1.00 73.19 121 GLU A CA 1
ATOM 947 C C . GLU A 1 121 ? 5.600 -12.192 -2.304 1.00 73.19 121 GLU A C 1
ATOM 949 O O . GLU A 1 121 ? 6.081 -13.184 -1.757 1.00 73.19 121 GLU A O 1
ATOM 954 N N . CYS A 1 122 ? 5.109 -11.188 -1.580 1.00 81.56 122 CYS A N 1
ATOM 955 C CA . CYS A 1 122 ? 5.261 -11.089 -0.132 1.00 81.56 122 CYS A CA 1
ATOM 956 C C . CYS A 1 122 ? 3.969 -11.416 0.631 1.00 81.56 122 CYS A C 1
ATOM 958 O O . CYS A 1 122 ? 2.919 -10.815 0.402 1.00 81.56 122 CYS A O 1
ATOM 960 N N . THR A 1 123 ? 4.071 -12.301 1.629 1.00 87.19 123 THR A N 1
ATOM 961 C CA . THR A 1 123 ? 2.954 -12.695 2.512 1.00 87.19 123 THR A CA 1
ATOM 962 C C . THR A 1 123 ? 2.768 -11.776 3.721 1.00 87.19 123 THR A C 1
ATOM 964 O O . THR A 1 123 ? 1.753 -11.865 4.408 1.00 87.19 123 THR A O 1
ATOM 967 N N . ALA A 1 124 ? 3.712 -10.865 3.992 1.00 89.06 124 ALA A N 1
ATOM 968 C CA . ALA A 1 124 ? 3.655 -9.997 5.172 1.00 89.06 124 ALA A CA 1
ATOM 969 C C . ALA A 1 124 ? 2.406 -9.101 5.181 1.00 89.06 124 ALA A C 1
ATOM 971 O O . ALA A 1 124 ? 1.859 -8.827 6.244 1.00 89.06 124 ALA A O 1
ATOM 972 N N . SER A 1 125 ? 1.923 -8.688 4.004 1.00 90.81 125 SER A N 1
ATOM 973 C CA . SER A 1 125 ? 0.693 -7.898 3.886 1.00 90.81 125 SER A CA 1
ATOM 974 C C . SER A 1 125 ? -0.542 -8.646 4.395 1.00 90.81 125 SER A C 1
ATOM 976 O O . SER A 1 125 ? -1.387 -8.051 5.059 1.00 90.81 125 SER A O 1
ATOM 978 N N . GLU A 1 126 ? -0.632 -9.952 4.137 1.00 91.38 126 GLU A N 1
ATOM 979 C CA . GLU A 1 126 ? -1.740 -10.790 4.595 1.00 91.38 126 GLU A CA 1
ATOM 980 C C . GLU A 1 126 ? -1.693 -11.017 6.100 1.00 91.38 126 GLU A C 1
ATOM 982 O O . GLU A 1 126 ? -2.721 -10.908 6.766 1.00 91.38 126 GLU A O 1
ATOM 987 N N . GLU A 1 127 ? -0.503 -11.285 6.635 1.00 91.00 127 GLU A N 1
ATOM 988 C CA . GLU A 1 127 ? -0.296 -11.486 8.067 1.00 91.00 127 GLU A CA 1
ATOM 989 C C . GLU A 1 127 ? -0.596 -10.211 8.862 1.00 91.00 127 GLU A C 1
ATOM 991 O O . GLU A 1 127 ? -1.371 -10.255 9.814 1.00 91.00 127 GLU A O 1
ATOM 996 N N . ILE A 1 128 ? -0.070 -9.060 8.428 1.00 92.81 128 ILE A N 1
ATOM 997 C CA . ILE A 1 128 ? -0.346 -7.763 9.062 1.00 92.81 128 ILE A CA 1
ATOM 998 C C . ILE A 1 128 ? -1.836 -7.431 8.961 1.00 92.81 128 ILE A C 1
ATOM 1000 O O . ILE A 1 128 ? -2.439 -7.011 9.944 1.00 92.81 128 ILE A O 1
ATOM 1004 N N . ALA A 1 129 ? -2.471 -7.657 7.807 1.00 92.75 129 ALA A N 1
ATOM 1005 C CA . ALA A 1 129 ? -3.909 -7.441 7.676 1.00 92.75 129 ALA A CA 1
ATOM 1006 C C . ALA A 1 129 ? -4.722 -8.374 8.589 1.00 92.75 129 ALA A C 1
ATOM 1008 O O . ALA A 1 129 ? -5.745 -7.958 9.129 1.00 92.75 129 ALA A O 1
ATOM 1009 N N . ALA A 1 130 ? -4.301 -9.629 8.765 1.00 91.56 130 ALA A N 1
ATOM 1010 C CA . ALA A 1 130 ? -4.940 -10.560 9.689 1.00 91.56 130 ALA A CA 1
ATOM 1011 C C . ALA A 1 130 ? -4.777 -10.110 11.148 1.00 91.56 130 ALA A C 1
ATOM 1013 O O . ALA A 1 130 ? -5.749 -10.153 11.899 1.00 91.56 130 ALA A O 1
ATOM 1014 N N . GLU A 1 131 ? -3.597 -9.620 11.525 1.00 91.12 131 GLU A N 1
ATOM 1015 C CA . GLU A 1 131 ? -3.328 -9.100 12.866 1.00 91.12 131 GLU A CA 1
ATOM 1016 C C . GLU A 1 131 ? -4.156 -7.846 13.164 1.00 91.12 131 GLU A C 1
ATOM 1018 O O . GLU A 1 131 ? -4.850 -7.802 14.176 1.00 91.12 131 GLU A O 1
ATOM 1023 N N . LEU A 1 132 ? -4.194 -6.882 12.236 1.00 91.56 132 LEU A N 1
ATOM 1024 C CA . LEU A 1 132 ? -5.012 -5.674 12.372 1.00 91.56 132 LEU A CA 1
ATOM 1025 C C . LEU A 1 132 ? -6.510 -5.999 12.480 1.00 91.56 132 LEU A C 1
ATOM 1027 O O . LEU A 1 132 ? -7.208 -5.401 13.296 1.00 91.56 132 LEU A O 1
ATOM 1031 N N . ARG A 1 133 ? -7.011 -6.975 11.709 1.00 92.00 133 ARG A N 1
ATOM 1032 C CA . ARG A 1 133 ? -8.397 -7.465 11.852 1.00 92.00 133 ARG A CA 1
ATOM 1033 C C . ARG A 1 133 ? -8.619 -8.154 13.200 1.00 92.00 133 ARG A C 1
ATOM 1035 O O . ARG A 1 133 ? -9.687 -8.010 13.786 1.00 92.00 133 ARG A O 1
ATOM 1042 N N . GLY A 1 134 ? -7.619 -8.885 13.692 1.00 89.75 134 GLY A N 1
ATOM 1043 C CA . GLY A 1 134 ? -7.652 -9.587 14.974 1.00 89.75 134 GLY A CA 1
ATOM 1044 C C . GLY A 1 134 ? -7.757 -8.665 16.190 1.00 89.75 134 GLY A C 1
ATOM 1045 O O . GLY A 1 134 ? -8.263 -9.098 17.222 1.00 89.75 134 GLY A O 1
ATOM 1046 N N . LEU A 1 135 ? -7.354 -7.393 16.066 1.00 87.94 135 LEU A N 1
ATOM 1047 C CA . LEU A 1 135 ? -7.517 -6.396 17.131 1.00 87.94 135 LEU A CA 1
ATOM 1048 C C . LEU A 1 135 ? -8.991 -6.096 17.440 1.00 87.94 135 LEU A C 1
ATOM 1050 O O . LEU A 1 135 ? -9.306 -5.698 18.557 1.00 87.94 135 LEU A O 1
ATOM 1054 N N . GLY A 1 136 ? -9.895 -6.257 16.466 1.00 85.75 136 GLY A N 1
ATOM 1055 C CA . GLY A 1 136 ? -11.342 -6.081 16.653 1.00 85.75 136 GLY A CA 1
ATOM 1056 C C . GLY A 1 136 ? -11.804 -4.657 16.994 1.00 85.75 136 GLY A C 1
ATOM 1057 O O . GLY A 1 136 ? -12.976 -4.467 17.299 1.00 85.75 136 GLY A O 1
ATOM 1058 N N . MET A 1 137 ? -10.902 -3.673 16.958 1.00 87.75 137 MET A N 1
ATOM 1059 C CA . MET A 1 137 ? -11.185 -2.266 17.274 1.00 87.75 137 MET A CA 1
ATOM 1060 C C . MET A 1 137 ? -11.281 -1.373 16.030 1.00 87.75 137 MET A C 1
ATOM 1062 O O . MET A 1 137 ? -11.770 -0.254 16.116 1.00 87.75 137 MET A O 1
ATOM 1066 N N . ILE A 1 138 ? -10.760 -1.831 14.888 1.00 90.12 138 ILE A N 1
ATOM 1067 C CA . ILE A 1 138 ? -10.729 -1.059 13.644 1.00 90.12 138 ILE A CA 1
ATOM 1068 C C . ILE A 1 138 ? -12.024 -1.337 12.878 1.00 90.12 138 ILE A C 1
ATOM 1070 O O . ILE A 1 138 ? -12.174 -2.403 12.283 1.00 90.12 138 ILE A O 1
ATOM 1074 N N . ASP A 1 139 ? -12.936 -0.364 12.874 1.00 90.19 139 ASP A N 1
ATOM 1075 C CA . ASP A 1 139 ? -14.219 -0.457 12.160 1.00 90.19 139 ASP A CA 1
ATOM 1076 C C . ASP A 1 139 ? -14.073 -0.279 10.638 1.00 90.19 139 ASP A C 1
ATOM 1078 O O . ASP A 1 139 ? -14.953 -0.663 9.862 1.00 90.19 139 ASP A O 1
ATOM 1082 N N . ALA A 1 140 ? -12.953 0.296 10.188 1.00 91.12 140 ALA A N 1
ATOM 1083 C CA . ALA A 1 140 ? -12.652 0.440 8.770 1.00 91.12 140 ALA A CA 1
ATOM 1084 C C . ALA A 1 140 ? -12.472 -0.928 8.090 1.00 91.12 140 ALA A C 1
ATOM 1086 O O . ALA A 1 140 ? -11.822 -1.822 8.640 1.00 91.12 140 ALA A O 1
ATOM 1087 N N . PRO A 1 141 ? -12.947 -1.099 6.845 1.00 93.06 141 PRO A N 1
ATOM 1088 C CA . PRO A 1 141 ? -12.672 -2.309 6.094 1.00 93.06 141 PRO A CA 1
ATOM 1089 C C . PRO A 1 141 ? -11.173 -2.406 5.774 1.00 93.06 141 PRO A C 1
ATOM 1091 O O . PRO A 1 141 ? -10.592 -1.505 5.166 1.00 93.06 141 PRO A O 1
ATOM 1094 N N . ILE A 1 142 ? -10.565 -3.527 6.172 1.00 94.62 142 ILE A N 1
ATOM 1095 C CA . ILE A 1 142 ? -9.142 -3.815 5.966 1.00 94.62 142 ILE A CA 1
ATOM 1096 C C . ILE A 1 142 ? -8.980 -4.744 4.764 1.00 94.62 142 ILE A C 1
ATOM 1098 O O . ILE A 1 142 ? -9.495 -5.870 4.770 1.00 94.62 142 ILE A O 1
ATOM 1102 N N . TYR A 1 143 ? -8.213 -4.314 3.766 1.00 94.75 143 TYR A N 1
ATOM 1103 C CA . TYR A 1 143 ? -7.913 -5.080 2.559 1.00 94.75 143 TYR A CA 1
ATOM 1104 C C . TYR A 1 143 ? -6.412 -5.257 2.341 1.00 94.75 143 TYR A C 1
ATOM 1106 O O . TYR A 1 143 ? -5.602 -4.452 2.792 1.00 94.75 143 TYR A O 1
ATOM 1114 N N . VAL A 1 144 ? -6.058 -6.295 1.591 1.00 94.12 144 VAL A N 1
ATOM 1115 C CA . VAL A 1 144 ? -4.720 -6.486 1.025 1.00 94.12 144 VAL A CA 1
ATOM 1116 C C . VAL A 1 144 ? -4.748 -6.081 -0.446 1.00 94.12 144 VAL A C 1
ATOM 1118 O O . VAL A 1 144 ? -5.642 -6.503 -1.183 1.00 94.12 144 VAL A O 1
ATOM 1121 N N . LEU A 1 145 ? -3.798 -5.254 -0.877 1.00 92.69 145 LEU A N 1
ATOM 1122 C CA . LEU A 1 145 ? -3.699 -4.829 -2.270 1.00 92.69 145 LEU A CA 1
ATOM 1123 C C . LEU A 1 145 ? -3.190 -5.975 -3.150 1.00 92.69 145 LEU A C 1
ATOM 1125 O O . LEU A 1 145 ? -2.067 -6.449 -2.973 1.00 92.69 145 LEU A O 1
ATOM 1129 N N . GLU A 1 146 ? -3.984 -6.367 -4.144 1.00 89.44 146 GLU A N 1
ATOM 1130 C CA . GLU A 1 146 ? -3.538 -7.325 -5.154 1.00 89.44 146 GLU A CA 1
ATOM 1131 C C . GLU A 1 146 ? -2.487 -6.691 -6.078 1.00 89.44 146 GLU A C 1
ATOM 1133 O O . GLU A 1 146 ? -2.668 -5.576 -6.570 1.00 89.44 146 GLU A O 1
ATOM 1138 N N . GLY A 1 147 ? -1.389 -7.411 -6.325 1.00 84.75 147 GLY A N 1
ATOM 1139 C CA . GLY A 1 147 ? -0.277 -6.940 -7.154 1.00 84.75 147 GLY A CA 1
ATOM 1140 C C . GLY A 1 147 ? 0.670 -5.951 -6.462 1.00 84.75 147 GLY A C 1
ATOM 1141 O O . GLY A 1 147 ? 1.662 -5.548 -7.066 1.00 84.75 147 GLY A O 1
ATOM 1142 N N . GLY A 1 148 ? 0.394 -5.586 -5.205 1.00 88.94 148 GLY A N 1
ATOM 1143 C CA . GLY A 1 148 ? 1.349 -4.927 -4.319 1.00 88.94 148 GLY A CA 1
ATOM 1144 C C . GLY A 1 148 ? 1.908 -3.587 -4.814 1.00 88.94 148 GLY A C 1
ATOM 1145 O O . GLY A 1 148 ? 1.245 -2.797 -5.489 1.00 88.94 148 GLY A O 1
ATOM 1146 N N . TRP A 1 149 ? 3.158 -3.321 -4.442 1.00 88.06 149 TRP A N 1
ATOM 1147 C CA . TRP A 1 149 ? 3.895 -2.102 -4.779 1.00 88.06 149 TRP A CA 1
ATOM 1148 C C . TRP A 1 149 ? 4.047 -1.878 -6.290 1.00 88.06 149 TRP A C 1
ATOM 1150 O O . TRP A 1 149 ? 4.069 -0.743 -6.765 1.00 88.06 149 TRP A O 1
ATOM 1160 N N . GLU A 1 150 ? 4.127 -2.950 -7.071 1.00 85.56 150 GLU A N 1
ATOM 1161 C CA . GLU A 1 150 ? 4.286 -2.912 -8.521 1.00 85.56 150 GLU A CA 1
ATOM 1162 C C . GLU A 1 150 ? 3.088 -2.242 -9.203 1.00 85.56 150 GLU A C 1
ATOM 1164 O O . GLU A 1 150 ? 3.275 -1.429 -10.110 1.00 85.56 150 GLU A O 1
ATOM 1169 N N . VAL A 1 151 ? 1.873 -2.519 -8.720 1.00 85.56 151 VAL A N 1
ATOM 1170 C CA . VAL A 1 151 ? 0.643 -1.873 -9.200 1.00 85.56 151 VAL A CA 1
ATOM 1171 C C . VAL A 1 151 ? 0.636 -0.384 -8.851 1.00 85.56 151 VAL A C 1
ATOM 1173 O O . VAL A 1 151 ? 0.257 0.437 -9.685 1.00 85.56 151 VAL A O 1
ATOM 1176 N N . LEU A 1 152 ? 1.099 -0.012 -7.655 1.00 85.88 152 LEU A N 1
ATOM 1177 C CA . LEU A 1 152 ? 1.169 1.391 -7.227 1.00 85.88 152 LEU A CA 1
ATOM 1178 C C . LEU A 1 152 ? 2.161 2.195 -8.076 1.00 85.88 152 LEU A C 1
ATOM 1180 O O . LEU A 1 152 ? 1.830 3.287 -8.541 1.00 85.88 152 LEU A O 1
ATOM 1184 N N . LYS A 1 153 ? 3.341 1.631 -8.358 1.00 83.00 153 LYS A N 1
ATOM 1185 C CA . LYS A 1 153 ? 4.321 2.237 -9.273 1.00 83.00 153 LYS A CA 1
ATOM 1186 C C . LYS A 1 153 ? 3.774 2.389 -10.687 1.00 83.00 153 LYS A C 1
ATOM 1188 O O . LYS A 1 153 ? 3.913 3.451 -11.282 1.00 83.00 153 LYS A O 1
ATOM 1193 N N . ALA A 1 154 ? 3.118 1.355 -11.214 1.00 79.00 154 ALA A N 1
ATOM 1194 C CA . ALA A 1 154 ? 2.530 1.396 -12.552 1.00 79.00 154 ALA A CA 1
ATOM 1195 C C . ALA A 1 154 ? 1.457 2.492 -12.704 1.00 79.00 154 ALA A C 1
ATOM 1197 O O . ALA A 1 154 ? 1.232 2.974 -13.811 1.00 79.00 154 ALA A O 1
ATOM 1198 N N . ASN A 1 155 ? 0.829 2.910 -11.600 1.00 78.00 155 ASN A N 1
ATOM 1199 C CA . ASN A 1 155 ? -0.169 3.980 -11.560 1.00 78.00 155 ASN A CA 1
ATOM 1200 C C . ASN A 1 155 ? 0.410 5.341 -11.121 1.00 78.00 155 ASN A C 1
ATOM 1202 O O . ASN A 1 155 ? -0.350 6.260 -10.824 1.00 78.00 155 ASN A O 1
ATOM 1206 N N . GLY A 1 156 ? 1.740 5.487 -11.076 1.00 75.25 156 GLY A N 1
ATOM 1207 C CA . GLY A 1 156 ? 2.409 6.756 -10.770 1.00 75.25 156 GLY A CA 1
ATOM 1208 C C . GLY A 1 156 ? 2.268 7.215 -9.317 1.00 75.25 156 GLY A C 1
ATOM 1209 O O . GLY A 1 156 ? 2.383 8.405 -9.042 1.00 75.25 156 GLY A O 1
ATOM 1210 N N . MET A 1 157 ? 1.987 6.296 -8.388 1.00 75.44 157 MET A N 1
ATOM 1211 C CA . MET A 1 157 ? 1.827 6.618 -6.963 1.00 75.44 157 MET A CA 1
ATOM 1212 C C . MET A 1 157 ? 3.138 6.516 -6.162 1.00 75.44 157 MET A C 1
A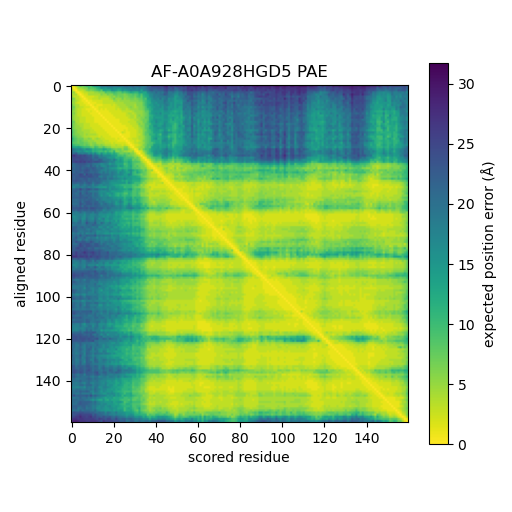TOM 1214 O O . MET A 1 157 ? 3.169 6.889 -4.990 1.00 75.44 157 MET A O 1
ATOM 1218 N N . GLY A 1 158 ? 4.210 5.994 -6.765 1.00 62.91 158 GLY A N 1
ATOM 1219 C CA . GLY A 1 158 ? 5.538 5.917 -6.152 1.00 62.91 158 GLY A CA 1
ATOM 1220 C C . GLY A 1 158 ? 6.420 7.119 -6.490 1.00 62.91 158 GLY A C 1
ATOM 1221 O O . GLY A 1 158 ? 6.211 7.781 -7.504 1.00 62.91 158 GLY A O 1
ATOM 1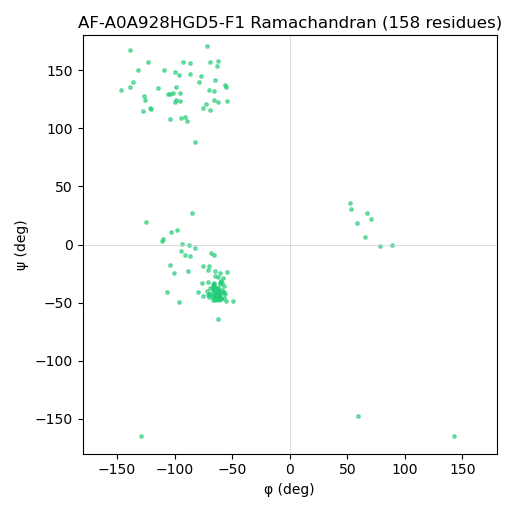222 N N . VAL A 1 159 ? 7.412 7.379 -5.639 1.00 58.22 159 VAL A N 1
ATOM 1223 C CA . VAL A 1 159 ? 8.557 8.244 -5.969 1.00 58.22 159 VAL A CA 1
ATOM 1224 C C . VAL A 1 159 ? 9.546 7.435 -6.813 1.00 58.22 159 VAL A C 1
ATOM 1226 O O . VAL A 1 159 ? 9.710 6.241 -6.551 1.00 58.22 159 VAL A O 1
ATOM 1229 N N . ASP A 1 160 ? 10.133 8.070 -7.829 1.00 48.41 160 ASP A N 1
ATOM 1230 C CA . ASP A 1 160 ? 11.261 7.550 -8.618 1.00 48.41 160 ASP A CA 1
ATOM 1231 C C . ASP A 1 160 ? 12.600 8.035 -8.048 1.00 48.41 160 ASP A C 1
ATOM 1233 O O . ASP A 1 160 ? 12.696 9.243 -7.714 1.00 48.41 160 ASP A O 1
#

Foldseek 3Di:
DVVVVVVVVVVVVVVVVVVVVVVVCCLPPPLVVVDPPDDPVPDDPQADEPVCLCVVQVPQEQEEEAEDPVVVVVKDFDDPPPSYFYAYPDDCNVVSCVVCVVVQLVCLVVSYAYEYFYAQPDCSSVVVLVVVVVVVRRNHRHHYYHRGPSSCVSVVRMDD

Radius of gyration: 21.44 Å; Cα contacts (8 Å, |Δi|>4): 202; chains: 1; bounding box: 52×29×66 Å